Protein AF-A0A182GG59-F1 (afdb_monomer_lite)

Foldseek 3Di:
DPPPPPPVFADWDWDADPDDAWAWKKKKKWWDAPPNVPIQIDIDIDTHDNVVVDTHTGPRSDGNCCCVVVRQQDPVRDTDMDMDMDTDPDDDPPPD

Secondary structure (DSSP, 8-state):
-------SSEEEEEE---SS--EEEEEEEEE--SSGGG-EEEEEEEEE-GGG---EEEEEEEEHHHHHHTT-S-TTS---EEEEEEE---S-----

Structure (mmCIF, N/CA/C/O backbone):
data_AF-A0A182GG59-F1
#
_entry.id   AF-A0A182GG59-F1
#
loop_
_atom_site.group_PDB
_atom_site.id
_atom_site.type_symbol
_atom_site.label_atom_id
_atom_site.label_alt_id
_atom_site.label_comp_id
_atom_site.label_asym_id
_atom_site.label_entity_id
_atom_site.label_seq_id
_atom_site.pdbx_PDB_ins_code
_atom_site.Cartn_x
_atom_site.Cartn_y
_atom_site.Cartn_z
_atom_site.occupancy
_atom_site.B_iso_or_equiv
_atom_site.auth_seq_id
_atom_site.auth_comp_id
_atom_site.auth_asym_id
_atom_site.auth_atom_id
_atom_site.pdbx_PDB_model_num
ATOM 1 N N . MET A 1 1 ? 25.151 12.962 13.402 1.00 36.62 1 MET A N 1
ATOM 2 C CA . MET A 1 1 ? 24.351 11.719 13.440 1.00 36.62 1 MET A CA 1
ATOM 3 C C . MET A 1 1 ? 22.899 12.109 13.257 1.00 36.62 1 MET A C 1
ATOM 5 O O . MET A 1 1 ? 22.361 12.764 14.136 1.00 36.62 1 MET A O 1
ATOM 9 N N . VAL A 1 2 ? 22.296 11.803 12.109 1.00 39.00 2 VAL A N 1
ATOM 10 C CA . VAL A 1 2 ? 20.850 11.978 11.923 1.00 39.00 2 VAL A CA 1
ATOM 11 C C . VAL A 1 2 ? 20.197 10.765 12.566 1.00 39.00 2 VAL A C 1
ATOM 13 O O . VAL A 1 2 ? 20.343 9.650 12.074 1.00 39.00 2 VAL A O 1
ATOM 16 N N . TRP A 1 3 ? 19.565 10.972 13.717 1.00 39.81 3 TRP A N 1
ATOM 17 C CA . TRP A 1 3 ? 18.766 9.953 14.380 1.00 39.81 3 TRP A CA 1
ATOM 18 C C . TRP A 1 3 ? 17.510 9.783 13.531 1.00 39.81 3 TRP A C 1
ATOM 20 O O . TRP A 1 3 ? 16.565 10.561 13.635 1.00 39.81 3 TRP A O 1
ATOM 30 N N . CYS A 1 4 ? 17.530 8.822 12.611 1.00 47.66 4 CYS A N 1
ATOM 31 C CA . CYS A 1 4 ? 16.302 8.346 12.001 1.00 47.66 4 CYS A CA 1
ATOM 32 C C . CYS A 1 4 ? 15.570 7.597 13.114 1.00 47.66 4 CYS A C 1
ATOM 34 O O . CYS A 1 4 ? 15.903 6.451 13.402 1.00 47.66 4 CYS A O 1
ATOM 36 N N . VAL A 1 5 ? 14.671 8.289 13.819 1.00 46.34 5 VAL A N 1
ATOM 37 C CA . VAL A 1 5 ? 13.765 7.669 14.785 1.00 46.34 5 VAL A CA 1
ATOM 38 C C . VAL A 1 5 ? 12.919 6.699 13.977 1.00 46.34 5 VAL A C 1
ATOM 40 O O . VAL A 1 5 ? 12.003 7.098 13.264 1.00 46.34 5 VAL A O 1
ATOM 43 N N . ILE A 1 6 ? 13.309 5.430 13.999 1.00 48.72 6 ILE A N 1
ATOM 44 C CA . ILE A 1 6 ? 12.490 4.352 13.476 1.00 48.72 6 ILE A CA 1
ATOM 45 C C . ILE A 1 6 ? 11.325 4.271 14.456 1.00 48.72 6 ILE A C 1
ATOM 47 O O . ILE A 1 6 ? 11.498 3.785 15.569 1.00 48.72 6 ILE A O 1
ATOM 51 N N . SER A 1 7 ? 10.161 4.812 14.104 1.00 55.72 7 SER A N 1
ATOM 52 C CA . SER A 1 7 ? 8.947 4.373 14.781 1.00 55.72 7 SER A CA 1
ATOM 53 C C . SER A 1 7 ? 8.701 2.953 14.286 1.00 55.72 7 SER A C 1
ATOM 55 O O . SER A 1 7 ? 8.275 2.772 13.147 1.00 55.72 7 SER A O 1
ATOM 57 N N . GLU A 1 8 ? 9.043 1.959 15.101 1.00 63.88 8 GLU A N 1
ATOM 58 C CA . GLU A 1 8 ? 8.846 0.534 14.789 1.00 63.88 8 GLU A CA 1
ATOM 59 C C . GLU A 1 8 ? 7.357 0.187 14.565 1.00 63.88 8 GLU A C 1
ATOM 61 O O . GLU A 1 8 ? 7.042 -0.849 13.991 1.00 63.88 8 GLU A O 1
ATOM 66 N N . ASP A 1 9 ? 6.446 1.109 14.896 1.00 86.94 9 ASP A N 1
ATOM 67 C CA . ASP A 1 9 ? 4.994 0.949 14.812 1.00 86.94 9 ASP A CA 1
ATOM 68 C C . ASP A 1 9 ? 4.365 1.500 13.516 1.00 86.94 9 ASP A C 1
ATOM 70 O O . ASP A 1 9 ? 3.299 2.126 13.554 1.00 86.94 9 ASP A O 1
ATOM 74 N N . GLN A 1 10 ? 5.003 1.321 12.357 1.00 90.25 10 GLN A N 1
ATOM 75 C CA . GLN A 1 10 ? 4.438 1.729 11.060 1.00 90.25 10 GLN A CA 1
ATOM 76 C C . GLN A 1 10 ? 4.340 0.550 10.095 1.00 90.25 10 GLN A C 1
ATOM 78 O O . GLN A 1 10 ? 5.286 -0.215 9.921 1.00 90.25 10 GLN A O 1
ATOM 83 N N . LEU A 1 11 ? 3.209 0.452 9.402 1.00 91.25 11 LEU A N 1
ATOM 84 C CA . LEU A 1 11 ? 3.092 -0.352 8.196 1.00 91.25 11 LEU A CA 1
ATOM 85 C C . LEU A 1 11 ? 3.686 0.451 7.036 1.00 91.25 11 LEU A C 1
ATOM 87 O O . LEU A 1 11 ? 3.240 1.567 6.760 1.00 91.25 11 LEU A O 1
ATOM 91 N N . GLY A 1 12 ? 4.673 -0.128 6.356 1.00 92.06 12 GLY A N 1
ATOM 92 C CA . GLY A 1 12 ? 5.209 0.388 5.100 1.00 92.06 12 GLY A CA 1
ATOM 93 C C . GLY A 1 12 ? 4.572 -0.298 3.894 1.00 92.06 12 GLY A C 1
ATOM 94 O O . GLY A 1 12 ? 4.199 -1.466 3.964 1.00 92.06 12 GLY A O 1
ATOM 95 N N . ILE A 1 13 ? 4.465 0.417 2.775 1.00 91.12 13 ILE A N 1
ATOM 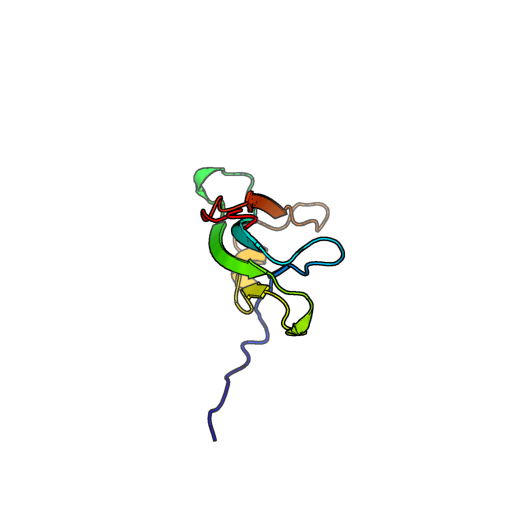96 C CA . ILE A 1 13 ? 4.002 -0.140 1.498 1.00 91.12 13 ILE A CA 1
ATOM 97 C C . ILE A 1 13 ? 4.932 0.289 0.373 1.00 91.12 13 ILE A C 1
ATOM 99 O O . ILE A 1 13 ? 5.264 1.470 0.272 1.00 91.12 13 ILE A O 1
ATOM 103 N N . TYR A 1 14 ? 5.327 -0.659 -0.474 1.00 88.94 14 TYR A N 1
ATOM 104 C CA . TYR A 1 14 ? 6.263 -0.436 -1.571 1.00 88.94 14 TYR A CA 1
ATOM 105 C C . TYR A 1 14 ? 5.814 -1.163 -2.840 1.00 88.94 14 TYR A C 1
ATOM 107 O O . TYR A 1 14 ? 5.081 -2.149 -2.779 1.00 88.94 14 TYR A O 1
ATOM 115 N N . LEU A 1 15 ? 6.250 -0.651 -3.987 1.00 85.81 15 LEU A N 1
ATOM 116 C CA . LEU A 1 15 ? 6.087 -1.238 -5.308 1.00 85.81 15 LEU A CA 1
ATOM 117 C C . LEU A 1 15 ? 7.453 -1.378 -5.969 1.00 85.81 15 LEU A C 1
ATOM 119 O O . LEU A 1 15 ? 8.269 -0.453 -5.957 1.00 85.81 15 LEU A O 1
ATOM 123 N N . GLU A 1 16 ? 7.637 -2.522 -6.610 1.00 85.38 16 GLU A N 1
ATOM 124 C CA . GLU A 1 16 ? 8.813 -2.854 -7.399 1.00 85.38 16 GLU A CA 1
ATOM 125 C C . GLU A 1 16 ? 8.397 -3.100 -8.856 1.00 85.38 16 GLU A C 1
ATOM 127 O O . GLU A 1 16 ? 7.368 -3.722 -9.132 1.00 85.38 16 GLU A O 1
ATOM 132 N N . LEU A 1 17 ? 9.208 -2.618 -9.801 1.00 82.56 17 LEU A N 1
ATOM 133 C CA . LEU A 1 17 ? 9.074 -2.970 -11.213 1.00 82.56 17 LEU A CA 1
ATOM 134 C C . LEU A 1 17 ? 9.828 -4.281 -11.486 1.00 82.56 17 LEU A C 1
ATOM 136 O O . LEU A 1 17 ? 11.035 -4.268 -11.724 1.00 82.56 17 LEU A O 1
ATOM 140 N N . VAL A 1 18 ? 9.106 -5.404 -11.475 1.00 83.69 18 VAL A N 1
ATOM 141 C CA . VAL A 1 18 ? 9.685 -6.744 -11.695 1.00 83.69 18 VAL A CA 1
ATOM 142 C C . VAL A 1 18 ? 10.031 -6.982 -13.172 1.00 83.69 18 VAL A C 1
ATOM 144 O O . VAL A 1 18 ? 11.118 -7.465 -13.499 1.00 83.69 18 VAL A O 1
ATOM 147 N N . GLU A 1 19 ? 9.127 -6.607 -14.078 1.00 82.75 19 GLU A N 1
ATOM 148 C CA . GLU A 1 19 ? 9.268 -6.767 -15.528 1.00 82.75 19 GLU A CA 1
ATOM 149 C C . GLU A 1 19 ? 8.691 -5.549 -16.262 1.00 82.75 19 GLU A C 1
ATOM 151 O O . GLU A 1 19 ? 7.702 -4.961 -15.824 1.00 82.75 19 GLU A O 1
ATOM 156 N N . GLY A 1 20 ? 9.314 -5.169 -17.380 1.00 82.12 20 GLY A N 1
ATOM 157 C CA . GLY A 1 20 ? 8.885 -4.055 -18.224 1.00 82.12 20 GLY A CA 1
ATOM 158 C C . GLY A 1 20 ? 9.964 -2.995 -18.433 1.00 82.12 20 GLY A C 1
ATOM 159 O O . GLY A 1 20 ? 11.112 -3.146 -18.013 1.00 82.12 20 GLY A O 1
ATOM 160 N N . LEU A 1 21 ? 9.580 -1.921 -19.123 1.00 83.88 21 LEU A N 1
ATOM 161 C CA . LEU A 1 21 ? 10.448 -0.778 -19.388 1.00 83.88 21 LEU A CA 1
ATOM 162 C C . LEU A 1 21 ? 10.308 0.281 -18.290 1.00 83.88 21 LEU A C 1
ATOM 164 O O . LEU A 1 21 ? 9.205 0.462 -17.758 1.00 83.88 21 LEU A O 1
ATOM 168 N N . PRO A 1 22 ? 11.388 1.023 -17.991 1.00 85.88 22 PRO A N 1
ATOM 169 C CA . PRO A 1 22 ? 11.299 2.164 -17.106 1.00 85.88 22 PRO A CA 1
ATOM 170 C C . PRO A 1 22 ? 10.257 3.164 -17.600 1.00 85.88 22 PRO A C 1
ATOM 172 O O . PRO A 1 22 ? 10.201 3.482 -18.790 1.00 85.88 22 PRO A O 1
ATOM 175 N N . CYS A 1 23 ? 9.407 3.650 -16.703 1.00 85.44 23 CYS A N 1
ATOM 176 C CA . CYS A 1 23 ? 8.386 4.620 -17.071 1.00 85.44 23 CYS A CA 1
ATOM 177 C C . CYS A 1 23 ? 7.918 5.457 -15.886 1.00 85.44 23 CYS A C 1
ATOM 179 O O . CYS A 1 23 ? 8.038 5.089 -14.716 1.00 85.44 23 CYS A O 1
ATOM 181 N N . TRP A 1 24 ? 7.345 6.618 -16.197 1.00 87.31 24 TRP A N 1
ATOM 182 C CA . TRP A 1 24 ? 6.655 7.419 -15.201 1.00 87.31 24 TRP A CA 1
ATOM 183 C C . TRP A 1 24 ? 5.317 6.778 -14.859 1.00 87.31 24 TRP A C 1
ATOM 185 O O . TRP A 1 24 ? 4.464 6.591 -15.725 1.00 87.31 24 TRP A O 1
ATOM 195 N N . MET A 1 25 ? 5.102 6.507 -13.578 1.00 87.94 25 MET A N 1
ATOM 196 C CA . MET A 1 25 ? 3.836 5.998 -13.079 1.00 87.94 25 MET A CA 1
ATOM 197 C C . MET A 1 25 ? 3.332 6.849 -11.928 1.00 87.94 25 MET A C 1
ATOM 199 O O . MET A 1 25 ? 4.081 7.399 -11.118 1.00 87.94 25 MET A O 1
ATOM 203 N N . GLU A 1 26 ? 2.018 6.934 -11.865 1.00 90.94 26 GLU A N 1
ATOM 204 C CA . GLU A 1 26 ? 1.294 7.452 -10.732 1.00 90.94 26 GLU A CA 1
ATOM 205 C C . GLU A 1 26 ? 0.580 6.305 -10.037 1.00 90.94 26 GLU A C 1
ATOM 207 O O . GLU A 1 26 ? -0.248 5.623 -10.636 1.00 90.94 26 GLU A O 1
ATOM 212 N N . CYS A 1 27 ? 0.896 6.114 -8.764 1.00 91.12 27 CYS A N 1
ATOM 213 C CA . CYS A 1 27 ? 0.306 5.077 -7.941 1.00 91.12 27 CYS A CA 1
ATOM 214 C C . CYS A 1 27 ? -0.500 5.720 -6.816 1.00 91.12 27 CYS A C 1
ATOM 216 O O . CYS A 1 27 ? -0.013 6.603 -6.107 1.00 91.12 27 CYS A O 1
ATOM 218 N N . ARG A 1 28 ? -1.738 5.268 -6.636 1.00 93.62 28 ARG A N 1
ATOM 219 C CA . ARG A 1 28 ? -2.566 5.579 -5.471 1.00 93.62 28 ARG A CA 1
ATOM 220 C C . ARG A 1 28 ? -2.755 4.307 -4.662 1.00 93.62 28 ARG A C 1
ATOM 222 O O . ARG A 1 28 ? -3.409 3.383 -5.130 1.00 93.62 28 ARG A O 1
ATOM 229 N N . PHE A 1 29 ? -2.230 4.304 -3.448 1.00 94.44 29 PHE A N 1
ATOM 230 C CA . PHE A 1 29 ? -2.452 3.264 -2.454 1.00 94.44 29 PHE A CA 1
ATOM 231 C C . PHE A 1 29 ? -3.644 3.633 -1.590 1.00 94.44 29 PHE A C 1
ATOM 233 O O . PHE A 1 29 ? -3.795 4.801 -1.218 1.00 94.44 29 PHE A O 1
ATOM 240 N N . GLN A 1 30 ? -4.468 2.648 -1.268 1.00 95.69 30 GLN A N 1
A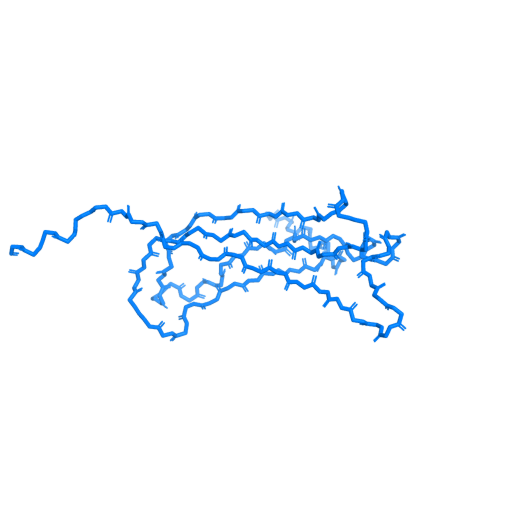TOM 241 C CA . GLN A 1 30 ? -5.617 2.789 -0.392 1.00 95.69 30 GLN A CA 1
ATOM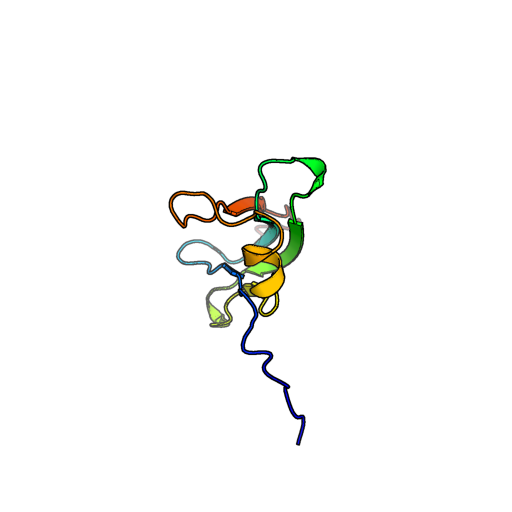 242 C C . GLN A 1 30 ? -5.626 1.643 0.612 1.00 95.69 30 GLN A C 1
ATOM 244 O O . GLN A 1 30 ? -5.549 0.486 0.207 1.00 95.69 30 GLN A O 1
ATOM 249 N N . LEU A 1 31 ? -5.733 1.968 1.896 1.00 96.44 31 LEU A N 1
ATOM 250 C CA . LEU A 1 31 ? -6.103 1.011 2.931 1.00 96.44 31 LEU A CA 1
ATOM 251 C C . LEU A 1 31 ? -7.607 1.124 3.132 1.00 96.44 31 LEU A C 1
ATOM 253 O O . LEU A 1 31 ? -8.111 2.185 3.518 1.00 96.44 31 LEU A O 1
ATOM 257 N N . LEU A 1 32 ? -8.315 0.055 2.780 1.00 96.12 32 LEU A N 1
ATOM 258 C CA . LEU A 1 32 ? -9.765 0.040 2.816 1.00 96.12 32 LEU A CA 1
ATOM 259 C C . LEU A 1 32 ? -10.260 -0.102 4.251 1.00 96.12 32 LEU A C 1
ATOM 261 O O . LEU A 1 32 ? -9.624 -0.719 5.099 1.00 96.12 32 LEU A O 1
ATOM 265 N N . HIS A 1 33 ? -11.422 0.488 4.493 1.00 95.12 33 HIS A N 1
ATOM 266 C CA . HIS A 1 33 ? -12.119 0.464 5.766 1.00 95.12 33 HIS A CA 1
ATOM 267 C C . HIS A 1 33 ? -13.612 0.221 5.481 1.00 95.12 33 HIS A C 1
ATOM 269 O O . HIS A 1 33 ? -14.098 0.693 4.445 1.00 95.12 33 HIS A O 1
ATOM 275 N N . PRO A 1 34 ? -14.362 -0.472 6.362 1.00 90.50 34 PRO A N 1
ATOM 276 C CA . PRO A 1 34 ? -15.795 -0.725 6.164 1.00 90.50 34 PRO A CA 1
ATOM 277 C C . PRO A 1 34 ? -16.629 0.546 5.914 1.00 90.50 34 PRO A C 1
ATOM 279 O O . PRO A 1 34 ? -17.538 0.562 5.088 1.00 90.50 34 PRO A O 1
ATOM 282 N N . ASP A 1 35 ? -16.290 1.640 6.600 1.00 93.31 35 ASP A N 1
ATOM 283 C CA . ASP A 1 35 ? -16.748 3.000 6.278 1.00 93.31 35 ASP A CA 1
ATOM 284 C C . ASP A 1 35 ? -15.881 3.624 5.172 1.00 93.31 35 ASP A C 1
ATOM 286 O O . ASP A 1 35 ? -14.713 3.957 5.394 1.00 93.31 35 ASP A O 1
ATOM 290 N N . SER A 1 36 ? -16.484 3.850 4.002 1.00 90.88 36 SER A N 1
ATOM 291 C CA . SER A 1 36 ? -15.829 4.416 2.817 1.00 90.88 36 SER A CA 1
ATOM 292 C C . SER A 1 36 ? -15.273 5.828 3.020 1.00 90.88 36 SER A C 1
ATOM 294 O O . SER A 1 36 ? -14.355 6.233 2.306 1.00 90.88 36 SER A O 1
ATOM 296 N N . LYS A 1 37 ? -15.773 6.585 4.006 1.00 93.19 37 LYS A N 1
ATOM 297 C CA . LYS A 1 37 ? -15.263 7.929 4.331 1.00 93.19 37 LYS A CA 1
ATOM 298 C C . LYS A 1 37 ? -13.933 7.898 5.076 1.00 93.19 37 LYS A C 1
ATOM 300 O O . LYS A 1 37 ? -13.262 8.924 5.146 1.00 93.19 37 LYS A O 1
ATOM 305 N N . ARG A 1 38 ? -13.568 6.744 5.635 1.00 94.31 38 ARG A N 1
ATOM 306 C CA . ARG A 1 38 ? -12.345 6.547 6.420 1.00 94.31 38 ARG A CA 1
ATOM 307 C C . ARG A 1 38 ? -11.232 5.873 5.630 1.00 94.31 38 ARG A C 1
ATOM 309 O O . ARG A 1 38 ? -10.175 5.634 6.180 1.00 94.31 38 ARG A O 1
ATOM 316 N N . VAL A 1 39 ? -11.424 5.589 4.344 1.00 95.38 39 VAL A N 1
ATOM 317 C CA . VAL A 1 39 ? -10.366 4.996 3.517 1.00 95.38 39 VAL A CA 1
ATOM 318 C C . VAL A 1 39 ? -9.124 5.892 3.531 1.00 95.38 39 VAL A C 1
ATOM 320 O O . VAL A 1 39 ? -9.156 7.035 3.065 1.00 95.38 39 VAL A O 1
ATOM 323 N N . ILE A 1 40 ? -8.008 5.360 4.030 1.00 94.94 40 ILE A N 1
ATOM 324 C CA . ILE A 1 40 ? -6.717 6.050 3.989 1.00 94.94 40 ILE A CA 1
ATOM 325 C C . ILE A 1 40 ? -6.179 5.916 2.579 1.00 94.94 40 ILE A C 1
ATOM 327 O O . ILE A 1 40 ? -6.052 4.806 2.069 1.00 94.94 40 ILE A O 1
ATOM 331 N N . HIS A 1 41 ? -5.811 7.031 1.951 1.00 94.81 41 HIS A N 1
ATOM 332 C CA . HIS A 1 41 ? -5.191 7.001 0.635 1.00 94.81 41 HIS A CA 1
ATOM 333 C C . HIS A 1 41 ? -3.929 7.858 0.566 1.00 94.81 41 HIS A C 1
ATOM 335 O O . HIS A 1 41 ? -3.911 9.011 0.995 1.00 94.81 41 HIS A O 1
ATOM 341 N N . LYS A 1 42 ? -2.877 7.322 -0.056 1.00 94.00 42 LYS A N 1
ATOM 342 C CA . LYS A 1 42 ? -1.658 8.069 -0.398 1.00 94.00 42 LYS A CA 1
ATOM 343 C C . LYS A 1 42 ? -1.357 7.918 -1.880 1.00 94.00 42 LYS A C 1
ATOM 345 O O . LYS A 1 42 ? -1.626 6.880 -2.479 1.00 94.00 42 LYS A O 1
ATOM 350 N N . ARG A 1 43 ? -0.826 8.975 -2.489 1.00 92.50 43 ARG A N 1
ATOM 351 C CA . ARG A 1 43 ? -0.492 9.019 -3.916 1.00 92.50 43 ARG A CA 1
ATOM 352 C C . ARG A 1 43 ? 0.979 9.348 -4.077 1.00 92.50 43 ARG A C 1
ATOM 354 O O . ARG A 1 43 ? 1.467 10.281 -3.446 1.00 92.50 43 ARG A O 1
ATOM 361 N N . ILE A 1 44 ? 1.650 8.606 -4.942 1.00 89.25 44 ILE A N 1
ATOM 362 C CA . ILE A 1 44 ? 3.031 8.840 -5.343 1.00 89.25 44 ILE A CA 1
ATOM 363 C C . ILE A 1 44 ? 3.094 8.915 -6.864 1.00 89.25 44 ILE A C 1
ATOM 365 O O . ILE A 1 44 ? 2.400 8.179 -7.564 1.00 89.25 44 ILE A O 1
ATOM 369 N N . LYS A 1 45 ? 3.919 9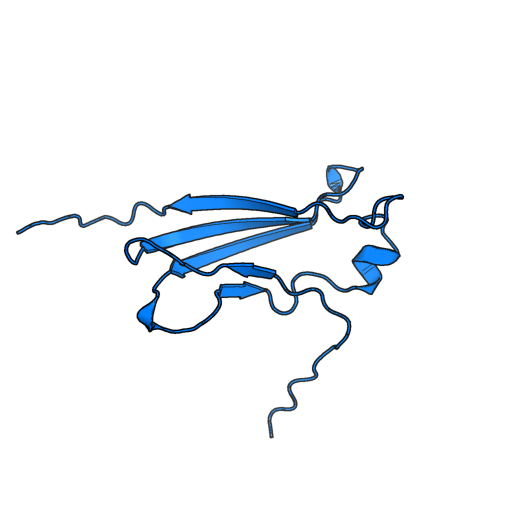.822 -7.380 1.00 89.00 45 LYS A N 1
ATOM 370 C CA . LYS A 1 45 ? 4.267 9.877 -8.797 1.00 89.00 45 LYS A CA 1
ATOM 371 C C . LYS A 1 45 ? 5.775 9.765 -8.902 1.00 89.00 45 LYS A C 1
ATOM 373 O O . LYS A 1 45 ? 6.487 10.566 -8.301 1.00 89.00 45 LYS A O 1
ATOM 378 N N . GLN A 1 46 ? 6.247 8.773 -9.640 1.00 84.75 46 GLN A N 1
ATOM 379 C CA . GLN A 1 46 ? 7.663 8.444 -9.686 1.00 84.75 46 GLN A CA 1
ATOM 380 C C . GLN A 1 46 ? 8.047 7.834 -11.026 1.00 84.75 46 GLN A C 1
ATOM 382 O O . GLN A 1 46 ? 7.211 7.251 -11.717 1.00 84.75 46 GLN A O 1
ATOM 387 N N . HIS A 1 47 ? 9.317 7.983 -11.386 1.00 85.38 47 HIS A N 1
ATOM 388 C CA . HIS A 1 47 ? 9.915 7.228 -12.471 1.00 85.38 47 HIS A CA 1
ATOM 389 C C . HIS A 1 47 ? 10.327 5.857 -11.937 1.00 85.38 47 HIS A C 1
ATOM 391 O O . HIS A 1 47 ? 11.206 5.768 -11.080 1.00 85.38 47 HIS A O 1
ATOM 397 N N . PHE A 1 48 ? 9.661 4.810 -12.411 1.00 81.56 48 PHE A N 1
ATOM 398 C CA . PHE A 1 48 ? 9.964 3.432 -12.061 1.00 81.56 48 PHE A CA 1
ATOM 399 C C . PHE A 1 48 ? 11.088 2.963 -12.970 1.00 81.56 48 PHE A C 1
ATOM 401 O O . PHE A 1 48 ? 10.906 2.904 -14.180 1.00 81.56 48 PHE A O 1
ATOM 408 N N . ASP A 1 49 ? 12.244 2.657 -12.392 1.00 80.19 49 ASP A N 1
ATOM 409 C CA . ASP A 1 49 ? 13.399 2.095 -13.087 1.00 80.19 49 ASP A CA 1
ATOM 410 C C . ASP A 1 49 ? 13.954 0.939 -12.251 1.00 80.19 49 ASP A C 1
ATOM 412 O O . ASP A 1 49 ? 14.092 1.056 -11.034 1.00 80.19 49 ASP A O 1
ATOM 416 N N . ARG A 1 50 ? 14.257 -0.181 -12.909 1.00 74.50 50 ARG A N 1
ATOM 417 C CA . ARG A 1 50 ? 14.832 -1.376 -12.285 1.00 74.50 50 ARG A CA 1
ATOM 418 C C . ARG A 1 50 ? 16.301 -1.175 -11.904 1.00 74.50 50 ARG A C 1
ATOM 420 O O . ARG A 1 50 ? 16.803 -1.847 -11.007 1.00 74.50 50 ARG A O 1
ATOM 427 N N . SER A 1 51 ? 16.999 -0.255 -12.572 1.00 70.75 51 SER A N 1
ATOM 428 C CA . SER A 1 51 ? 18.434 -0.025 -12.379 1.00 70.75 51 SER A CA 1
ATOM 429 C C . SER A 1 51 ? 18.785 0.529 -10.994 1.00 70.75 51 SER A C 1
ATOM 431 O O . SER A 1 51 ? 19.906 0.353 -10.521 1.00 70.75 51 SER A O 1
ATOM 433 N N . THR A 1 52 ? 17.831 1.174 -10.318 1.00 64.50 52 THR A N 1
ATOM 434 C CA . THR A 1 52 ? 18.093 1.922 -9.084 1.00 64.50 52 THR A CA 1
ATOM 435 C C . THR A 1 52 ? 18.003 1.079 -7.808 1.00 64.50 52 THR A C 1
ATOM 437 O O . THR A 1 52 ? 18.325 1.613 -6.748 1.00 64.50 52 THR A O 1
ATOM 440 N N . GLN A 1 53 ? 17.590 -0.201 -7.883 1.00 57.91 53 GLN A N 1
ATOM 441 C CA . GLN A 1 53 ? 17.357 -1.114 -6.737 1.00 57.91 53 GLN A CA 1
ATOM 442 C C . GLN A 1 53 ? 16.559 -0.495 -5.573 1.00 57.91 53 GLN A C 1
ATOM 444 O O . GLN A 1 53 ? 16.659 -0.932 -4.427 1.00 57.91 53 GLN A O 1
ATOM 449 N N . LYS A 1 54 ? 15.802 0.573 -5.832 1.00 65.12 54 LYS A N 1
ATOM 450 C CA . LYS A 1 54 ? 15.138 1.336 -4.786 1.00 65.12 54 LYS A CA 1
ATOM 451 C C . LYS A 1 54 ? 13.664 0.990 -4.816 1.00 65.12 54 LYS A C 1
ATOM 453 O O . LYS A 1 54 ? 12.968 1.402 -5.736 1.00 65.12 54 LYS A O 1
ATOM 458 N N . ASP A 1 55 ? 13.209 0.257 -3.808 1.00 67.31 55 ASP A N 1
ATOM 459 C CA . ASP A 1 55 ? 11.785 0.022 -3.600 1.00 67.31 55 ASP A CA 1
ATOM 460 C C . ASP A 1 55 ? 11.068 1.367 -3.436 1.00 67.31 55 ASP A C 1
ATOM 462 O O . ASP A 1 55 ? 11.502 2.248 -2.680 1.00 67.31 55 ASP A O 1
ATOM 466 N N . TRP A 1 56 ? 9.977 1.552 -4.177 1.00 77.62 56 TRP A N 1
ATOM 467 C CA . TRP A 1 56 ? 9.278 2.831 -4.252 1.00 77.62 56 TRP A CA 1
ATOM 468 C C . TRP A 1 56 ? 7.993 2.773 -3.448 1.00 77.62 56 TRP A C 1
ATOM 470 O O . TRP A 1 56 ? 7.132 1.935 -3.699 1.00 77.62 56 TRP A O 1
ATOM 480 N N . GLY A 1 57 ? 7.820 3.672 -2.485 1.00 85.50 57 GLY A N 1
ATOM 481 C CA . GLY A 1 57 ? 6.672 3.566 -1.603 1.00 85.50 57 GLY A CA 1
ATOM 482 C C . GLY A 1 57 ? 6.647 4.554 -0.457 1.00 85.50 57 GLY A C 1
ATOM 483 O O . GLY A 1 57 ? 7.323 5.583 -0.460 1.00 85.50 57 GLY A O 1
ATOM 484 N N . PHE A 1 58 ? 5.842 4.213 0.539 1.00 88.69 58 PHE A N 1
ATOM 485 C CA . PHE A 1 58 ? 5.722 4.941 1.787 1.00 88.69 58 PHE A CA 1
ATOM 486 C C . PHE A 1 58 ? 6.217 4.046 2.908 1.00 88.69 58 PHE A C 1
ATOM 488 O O . PHE A 1 58 ? 5.537 3.095 3.286 1.00 88.69 58 PHE A O 1
ATOM 495 N N . ARG A 1 59 ? 7.384 4.385 3.459 1.00 87.94 59 ARG A N 1
ATOM 496 C CA . ARG A 1 59 ? 7.900 3.734 4.665 1.00 87.94 59 ARG A CA 1
ATOM 497 C C . ARG A 1 59 ? 6.932 3.869 5.836 1.00 87.94 59 ARG A C 1
ATOM 499 O O . ARG A 1 59 ? 6.627 2.880 6.483 1.00 87.94 59 ARG A O 1
ATOM 506 N N . ASP A 1 60 ? 6.407 5.074 6.023 1.00 89.38 60 ASP A N 1
ATOM 507 C CA . ASP A 1 60 ? 5.446 5.396 7.075 1.00 89.38 60 ASP A CA 1
ATOM 508 C C . ASP A 1 60 ? 4.058 5.549 6.433 1.00 89.38 60 ASP A C 1
ATOM 510 O O . ASP A 1 60 ? 3.498 6.649 6.324 1.00 89.38 60 ASP A O 1
ATOM 514 N N . PHE A 1 61 ? 3.533 4.463 5.853 1.00 92.50 61 PHE A N 1
ATOM 515 C CA . PHE A 1 61 ? 2.243 4.506 5.163 1.00 92.50 61 PHE A CA 1
ATOM 516 C C . PHE A 1 61 ? 1.112 4.752 6.163 1.00 92.50 61 PHE A C 1
ATOM 518 O O . PHE A 1 61 ? 0.368 5.721 5.989 1.00 92.50 61 PHE A O 1
ATOM 525 N N . VAL A 1 62 ? 1.040 3.957 7.228 1.00 93.19 62 VAL A N 1
ATOM 526 C CA . VAL A 1 62 ? 0.070 4.114 8.319 1.00 93.19 62 VAL A CA 1
ATOM 527 C C . VAL A 1 62 ? 0.645 3.563 9.625 1.00 93.19 62 VAL A C 1
ATOM 529 O O . VAL A 1 62 ? 1.410 2.601 9.610 1.00 93.19 62 VAL A O 1
ATOM 532 N N . ALA A 1 63 ? 0.254 4.145 10.758 1.00 92.88 63 ALA A N 1
ATOM 533 C CA . ALA A 1 63 ? 0.644 3.633 12.065 1.00 92.88 63 ALA A CA 1
ATOM 534 C C . ALA A 1 63 ? -0.086 2.319 12.378 1.00 92.88 63 ALA A C 1
ATOM 536 O O . ALA A 1 63 ? -1.293 2.214 12.152 1.00 92.88 63 ALA A O 1
ATOM 537 N N . LEU A 1 64 ? 0.609 1.347 12.975 1.00 91.69 64 LEU A N 1
ATOM 538 C CA . LEU A 1 64 ? -0.007 0.090 13.419 1.00 91.69 64 LEU A CA 1
ATOM 539 C C . LEU A 1 64 ? -1.144 0.344 14.414 1.00 91.69 64 LEU A C 1
ATOM 541 O O . LEU A 1 64 ? -2.198 -0.273 14.315 1.00 91.69 64 LEU A O 1
ATOM 545 N N . LYS A 1 65 ? -0.976 1.329 15.304 1.00 91.81 65 LYS A N 1
ATOM 546 C CA . LYS A 1 65 ? -2.030 1.759 16.229 1.00 91.81 65 LYS A CA 1
ATOM 547 C C . LYS A 1 65 ? -3.315 2.167 15.502 1.00 91.81 65 LYS A C 1
ATOM 549 O O . LYS A 1 65 ? -4.391 1.757 15.903 1.00 91.81 65 LYS A O 1
ATOM 554 N N . THR A 1 66 ? -3.206 2.932 14.415 1.00 92.19 66 THR A N 1
ATOM 555 C CA . THR A 1 66 ? -4.369 3.319 13.600 1.00 92.19 66 THR A CA 1
ATOM 556 C C . THR A 1 66 ? -5.042 2.094 12.992 1.00 92.19 66 THR A C 1
ATOM 558 O O . THR A 1 66 ? -6.261 2.016 12.987 1.00 92.19 66 THR A O 1
ATOM 561 N N . ILE A 1 67 ? -4.270 1.115 12.514 1.00 92.88 67 ILE A N 1
ATOM 562 C CA . ILE A 1 67 ? -4.843 -0.112 11.947 1.00 92.88 67 ILE A CA 1
ATOM 563 C C . ILE A 1 67 ? -5.687 -0.866 12.988 1.00 92.88 67 ILE A C 1
ATOM 565 O O . ILE A 1 67 ? -6.792 -1.307 12.668 1.00 92.88 67 ILE A O 1
ATOM 569 N N . LEU A 1 68 ? -5.159 -0.997 14.209 1.00 91.44 68 LEU A N 1
ATOM 570 C CA . LEU A 1 68 ? -5.768 -1.766 15.296 1.00 91.44 68 LEU A CA 1
ATOM 571 C C . LEU A 1 68 ? -6.942 -1.036 15.964 1.00 91.44 68 LEU A C 1
ATOM 573 O O . LEU A 1 68 ? -7.969 -1.653 16.227 1.00 91.44 68 LEU A O 1
ATOM 577 N N . ASP A 1 69 ? -6.803 0.264 16.220 1.00 92.56 69 ASP A N 1
ATOM 578 C CA . ASP A 1 69 ? -7.780 1.032 17.001 1.00 92.56 69 ASP A CA 1
ATOM 579 C C . ASP A 1 69 ? -8.967 1.519 16.148 1.00 92.56 69 ASP A C 1
ATOM 581 O O . ASP A 1 69 ? -10.067 1.708 16.669 1.00 92.56 69 ASP A O 1
ATOM 585 N N . ASP A 1 70 ? -8.768 1.712 14.837 1.00 93.00 70 ASP A N 1
ATOM 586 C CA . ASP A 1 70 ? -9.756 2.343 13.952 1.00 93.00 70 ASP A CA 1
ATOM 587 C C . ASP A 1 70 ? -10.451 1.347 13.001 1.00 93.00 70 ASP A C 1
ATOM 589 O O . ASP A 1 70 ? -10.927 1.757 11.947 1.00 93.00 70 ASP A O 1
ATOM 593 N N . ASN A 1 71 ? -10.547 0.059 13.355 1.00 92.81 71 ASN A N 1
ATOM 594 C CA . ASN A 1 71 ? -11.289 -0.977 12.608 1.00 92.81 71 ASN A CA 1
ATOM 595 C C . ASN A 1 71 ? -10.853 -1.176 11.138 1.00 92.81 71 ASN A C 1
ATOM 597 O O . ASN A 1 71 ? -11.677 -1.476 10.269 1.00 92.81 71 ASN A O 1
ATOM 601 N N . TYR A 1 72 ? -9.561 -1.014 10.835 1.00 94.31 72 TYR A N 1
ATOM 602 C CA . TYR A 1 72 ? -9.027 -1.406 9.522 1.00 94.31 72 TYR A CA 1
ATOM 603 C C . TYR A 1 72 ? -8.731 -2.906 9.441 1.00 94.31 72 TYR A C 1
ATOM 605 O O . TYR A 1 72 ? -8.817 -3.480 8.356 1.00 94.31 72 TYR A O 1
ATOM 613 N N . LEU A 1 73 ? -8.378 -3.530 10.570 1.00 93.94 73 LEU A N 1
ATOM 614 C CA . LEU A 1 73 ? -8.237 -4.979 10.683 1.00 93.94 73 LEU A CA 1
ATOM 615 C C . LEU A 1 73 ? -9.627 -5.628 10.721 1.00 93.94 73 LEU A C 1
ATOM 617 O O . LEU A 1 73 ? -10.471 -5.239 11.528 1.00 93.94 73 LEU A O 1
ATOM 621 N N . LYS A 1 74 ? -9.874 -6.583 9.824 1.00 91.25 74 LYS A N 1
ATOM 622 C CA . LYS A 1 74 ? -11.130 -7.341 9.772 1.00 91.25 74 LYS A CA 1
ATOM 623 C C . LYS A 1 74 ? -11.159 -8.433 10.847 1.00 91.25 74 LYS A C 1
ATOM 625 O O . LYS A 1 74 ? -10.122 -8.806 11.382 1.00 91.25 74 LYS A O 1
ATOM 630 N N . ASP A 1 75 ? -12.345 -8.986 11.107 1.00 91.25 75 ASP A N 1
ATOM 631 C CA . ASP A 1 75 ? -12.560 -10.038 12.119 1.00 91.25 75 ASP A CA 1
ATOM 632 C C . ASP A 1 75 ? -11.776 -11.340 11.849 1.00 91.25 75 ASP A C 1
ATOM 634 O O . ASP A 1 75 ? -11.609 -12.160 12.747 1.00 91.25 75 ASP A O 1
ATOM 638 N N . ASP A 1 76 ? -11.317 -11.548 10.611 1.00 93.75 76 ASP A N 1
ATOM 639 C CA . ASP A 1 76 ? -10.462 -12.665 10.192 1.00 93.75 76 ASP A CA 1
ATOM 640 C C . ASP A 1 76 ? -8.962 -12.314 10.203 1.00 93.75 76 ASP A C 1
ATOM 642 O O . ASP A 1 76 ? -8.161 -12.984 9.551 1.00 93.75 76 ASP A O 1
ATOM 646 N N . ASP A 1 77 ? -8.592 -11.242 10.909 1.00 91.25 77 ASP A N 1
ATOM 647 C CA . ASP A 1 77 ? -7.240 -10.686 11.001 1.00 91.25 77 ASP A CA 1
ATOM 648 C C . ASP A 1 77 ? -6.647 -10.247 9.646 1.00 91.25 77 ASP A C 1
ATOM 650 O O . ASP A 1 77 ? -5.426 -10.136 9.487 1.00 91.25 77 ASP A O 1
ATOM 654 N N . SER A 1 78 ? -7.493 -9.967 8.647 1.00 93.50 78 SER A N 1
ATOM 655 C CA . SER A 1 78 ? -7.049 -9.513 7.326 1.00 93.50 78 SER A CA 1
ATOM 656 C C . SER A 1 78 ? -7.094 -7.988 7.150 1.00 93.50 78 SER A C 1
ATOM 658 O O . SER A 1 78 ? -7.900 -7.276 7.753 1.00 93.50 78 SER A O 1
ATOM 660 N N . LEU A 1 79 ? -6.216 -7.478 6.277 1.00 94.44 79 LEU A N 1
ATOM 661 C CA . LEU A 1 79 ? -6.203 -6.093 5.800 1.00 94.44 79 LEU A CA 1
ATOM 662 C C . LEU A 1 79 ? -6.487 -6.068 4.303 1.00 94.44 79 LEU A C 1
ATOM 664 O O . LEU A 1 79 ? -5.981 -6.901 3.552 1.00 94.44 79 LEU A O 1
ATOM 668 N N . GLU A 1 80 ? -7.244 -5.073 3.852 1.00 94.62 80 GLU A N 1
ATOM 669 C CA . GLU A 1 80 ? -7.548 -4.916 2.434 1.00 94.62 80 GLU A CA 1
ATOM 670 C C . GLU A 1 80 ? -6.882 -3.661 1.870 1.00 94.62 80 GLU A C 1
ATOM 672 O O . GLU A 1 80 ? -7.140 -2.532 2.293 1.00 94.62 80 GLU A O 1
ATOM 677 N N . LEU A 1 81 ? -5.996 -3.879 0.902 1.00 94.44 81 LEU A N 1
ATOM 678 C CA . LEU A 1 81 ? -5.220 -2.840 0.240 1.00 94.44 81 LEU A CA 1
ATOM 679 C C . LEU A 1 81 ? -5.613 -2.782 -1.233 1.00 94.44 81 LEU A C 1
ATOM 681 O O . LEU A 1 81 ? -5.602 -3.795 -1.929 1.00 94.44 81 LEU A O 1
ATOM 685 N N . LEU A 1 82 ? -5.904 -1.579 -1.723 1.00 94.44 82 LEU A N 1
ATOM 686 C CA . LEU A 1 82 ? -6.201 -1.329 -3.126 1.00 94.44 82 LEU A CA 1
ATOM 687 C C . LEU A 1 82 ? -5.177 -0.363 -3.716 1.00 94.44 82 LEU A C 1
ATOM 689 O O . LEU A 1 82 ? -4.978 0.747 -3.220 1.00 94.44 82 LEU A O 1
ATOM 693 N N . TYR A 1 83 ? -4.553 -0.770 -4.812 1.00 91.50 83 TYR A N 1
ATOM 694 C CA . TYR A 1 83 ? -3.605 0.042 -5.564 1.00 91.50 83 TYR A CA 1
ATOM 695 C C . TYR A 1 83 ? -4.180 0.377 -6.939 1.00 91.50 83 TYR A C 1
ATOM 697 O O . TYR A 1 83 ? 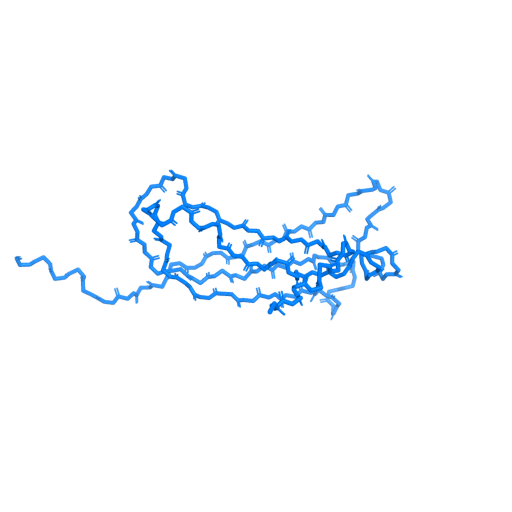-4.586 -0.496 -7.701 1.00 91.50 83 TYR A O 1
ATOM 705 N N . HIS A 1 84 ? -4.191 1.663 -7.275 1.00 92.25 84 HIS A N 1
ATOM 706 C CA . HIS A 1 84 ? -4.448 2.124 -8.634 1.00 92.25 84 HIS A CA 1
ATOM 707 C C . HIS A 1 84 ? -3.143 2.601 -9.237 1.00 92.25 84 HIS A C 1
ATOM 709 O O . HIS A 1 84 ? -2.550 3.560 -8.742 1.00 92.25 84 HIS A O 1
ATOM 715 N N . ILE A 1 85 ? -2.724 1.948 -10.312 1.00 89.19 85 ILE A N 1
ATOM 716 C CA . ILE A 1 85 ? -1.513 2.294 -11.045 1.00 89.19 85 ILE A CA 1
ATOM 717 C C . ILE A 1 85 ? -1.946 2.892 -12.375 1.00 89.19 85 ILE A C 1
ATOM 719 O O . ILE A 1 85 ? -2.677 2.272 -13.147 1.00 89.19 85 ILE A O 1
ATOM 723 N N . ARG A 1 86 ? -1.513 4.122 -12.631 1.00 89.88 86 ARG A N 1
ATOM 724 C CA . ARG A 1 86 ? -1.739 4.821 -13.887 1.00 89.88 86 ARG A CA 1
ATOM 725 C C . ARG A 1 86 ? -0.387 5.153 -14.515 1.00 89.88 86 ARG A C 1
ATOM 727 O O . ARG A 1 86 ? 0.352 5.965 -13.953 1.00 89.88 86 ARG A O 1
ATOM 734 N N . PRO A 1 87 ? -0.076 4.601 -15.697 1.00 85.50 87 PRO A N 1
ATOM 735 C CA . PRO A 1 87 ? 1.041 5.083 -16.491 1.00 85.50 87 PRO A CA 1
ATOM 736 C C . PRO A 1 87 ? 0.855 6.578 -16.760 1.00 85.50 87 PRO A C 1
ATOM 738 O O . PRO A 1 87 ? -0.193 7.021 -17.242 1.00 85.50 87 PRO A O 1
ATOM 741 N N . CYS A 1 88 ? 1.855 7.378 -16.412 1.00 79.12 88 CYS A N 1
ATOM 742 C CA . CYS A 1 88 ? 1.903 8.759 -16.847 1.00 79.12 88 CYS A CA 1
ATOM 743 C C . CYS A 1 88 ? 2.380 8.734 -18.293 1.00 79.12 88 CYS A C 1
ATOM 745 O O . CYS A 1 88 ? 3.542 8.438 -18.553 1.00 79.12 88 CYS A O 1
ATOM 747 N N . ILE A 1 89 ? 1.484 9.041 -19.228 1.00 68.12 89 ILE A N 1
ATOM 748 C CA . ILE A 1 89 ? 1.862 9.289 -20.619 1.00 68.12 89 ILE A CA 1
ATOM 749 C C . ILE A 1 89 ? 2.675 10.595 -20.616 1.00 68.12 89 ILE A C 1
ATOM 751 O O . ILE A 1 89 ? 2.119 11.688 -20.678 1.00 68.12 89 ILE A O 1
ATOM 755 N N . GLY A 1 90 ? 3.984 10.485 -20.400 1.00 55.66 90 GLY A N 1
ATOM 756 C CA . GLY A 1 90 ? 4.958 11.541 -20.647 1.00 55.66 90 GLY A CA 1
ATOM 757 C C . GLY A 1 90 ? 5.425 11.404 -22.089 1.00 55.66 90 GLY A C 1
ATOM 758 O O . GLY A 1 90 ? 5.863 10.326 -22.474 1.00 55.66 90 GLY A O 1
ATOM 759 N N . GLY A 1 91 ? 5.236 12.463 -22.878 1.00 49.44 91 GLY A N 1
ATOM 760 C CA . GLY A 1 91 ? 5.520 12.500 -24.310 1.00 49.44 91 GLY A CA 1
ATOM 761 C C . GLY A 1 91 ? 6.969 12.187 -24.676 1.00 49.44 91 GLY A C 1
ATOM 762 O O . GLY A 1 91 ? 7.880 12.350 -23.867 1.00 49.44 91 GLY A O 1
ATOM 763 N N . GLY A 1 92 ? 7.140 11.770 -25.928 1.00 42.78 92 GLY A N 1
ATOM 764 C CA . GLY A 1 92 ? 8.441 11.507 -26.532 1.00 42.78 92 GLY A CA 1
ATOM 765 C C . GLY A 1 92 ? 8.724 10.023 -26.729 1.00 42.78 92 GLY A C 1
ATOM 766 O O . GLY A 1 92 ? 9.814 9.557 -26.431 1.00 42.78 92 GLY A O 1
ATOM 767 N N . ALA A 1 93 ? 7.767 9.287 -27.294 1.00 42.84 93 ALA A N 1
ATOM 768 C CA . ALA A 1 93 ? 8.144 8.357 -28.349 1.00 42.84 93 ALA A CA 1
ATOM 769 C C . ALA A 1 93 ? 8.463 9.196 -29.601 1.00 42.84 93 ALA A C 1
ATOM 771 O O . ALA A 1 93 ? 7.709 9.165 -30.565 1.00 42.84 93 ALA A O 1
ATOM 772 N N . ASP A 1 94 ? 9.537 9.986 -29.549 1.00 42.59 94 ASP A N 1
ATOM 773 C CA . ASP A 1 94 ? 10.217 10.429 -30.761 1.00 42.59 94 ASP A CA 1
ATOM 774 C C . ASP A 1 94 ? 11.270 9.360 -31.01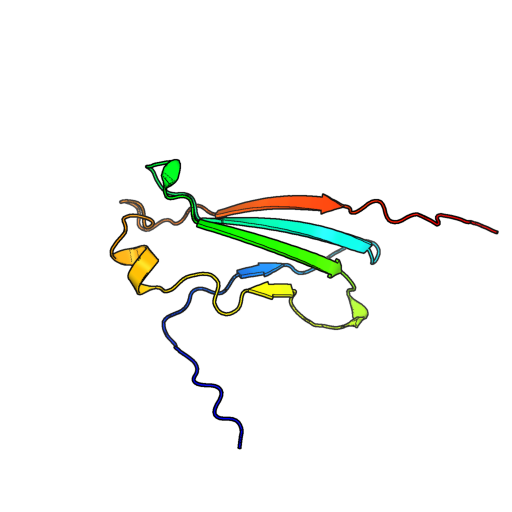7 1.00 42.59 94 ASP A C 1
ATOM 776 O O . ASP A 1 94 ? 12.390 9.391 -30.510 1.00 42.59 94 ASP A O 1
ATOM 780 N N . PHE A 1 95 ? 10.822 8.324 -31.719 1.00 47.25 95 PHE A N 1
ATOM 781 C CA . PHE A 1 95 ? 11.723 7.523 -32.519 1.00 47.25 95 PHE A CA 1
ATOM 782 C C . PHE A 1 95 ? 12.157 8.410 -33.695 1.00 47.25 95 PHE A C 1
ATOM 784 O O . PHE A 1 95 ? 11.425 8.511 -34.679 1.00 47.25 95 PHE A O 1
ATOM 791 N N . GLU A 1 96 ? 13.317 9.055 -33.573 1.00 36.31 96 GLU A N 1
ATOM 792 C CA . GLU A 1 96 ? 14.184 9.403 -34.709 1.00 36.31 96 GLU A CA 1
ATOM 793 C C . GLU A 1 96 ? 15.490 8.610 -34.607 1.00 36.31 96 GLU A C 1
ATOM 795 O O . GLU A 1 96 ? 16.058 8.532 -33.491 1.00 36.31 96 GLU A O 1
#

Sequence (96 aa):
MVWCVISEDQLGIYLELVEGLPCWMECRFQLLHPDSKRVIHKRIKQHFDRSTQKDWGFRDFVALKTILDDNYLKDDDSLELLYHIRPCIGGGADFE

pLDDT: mean 81.61, std 17.09, range [36.31, 96.44]

Radius of gyration: 16.66 Å; chains: 1; bounding box: 41×25×52 Å